Protein AF-A0A2L2YY79-F1 (afdb_monomer)

Sequence (78 aa):
TETTITVRGLKPKTKYFFRVKCLNLIGESQFGAEMAVTTLEERSSQSTTPFSKSRWHVIEKRKRIVAVTGSYRRRGSR

InterPro domains:
  IPR003961 Fibronectin type III [PS50853]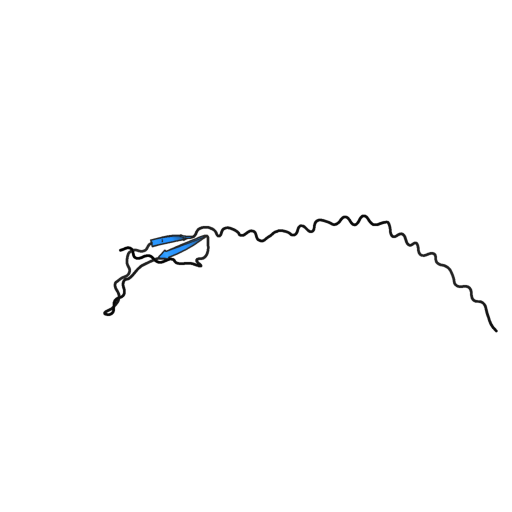 (1-42)
  IPR003961 Fibronectin type III [cd00063] (1-39)
  IPR013783 Immunoglobulin-like fold [G3DSA:2.60.40.10] (1-55)
  IPR036116 Fibronectin type III superfamily [SSF49265] (2-43)

pLDDT: mean 73.4, std 22.64, range [36.75, 97.38]

Radius of gyration: 38.2 Å; Cα contacts (8 Å, |Δi|>4): 49; chains: 1; bounding box: 108×26×65 Å

Secondary structure (DSSP, 8-state):
---------PPTT-EEEE----B-SS-BPPP---EEEEPPPP------------------------------------

Mean predicted aligned error: 16.8 Å

Organism: Parasteatoda tepidariorum (NCBI:txid114398)

Structure (mmCIF, N/CA/C/O backbone):
data_AF-A0A2L2YY79-F1
#
_entry.id   AF-A0A2L2YY79-F1
#
loop_
_atom_site.group_PDB
_atom_site.id
_atom_site.type_symbol
_atom_site.label_atom_id
_atom_site.label_alt_id
_atom_site.label_comp_id
_atom_site.label_asym_id
_atom_site.label_entity_id
_atom_site.label_seq_id
_atom_site.pdbx_PDB_ins_code
_atom_site.Cartn_x
_atom_site.Cartn_y
_atom_site.Cartn_z
_atom_site.occupancy
_atom_site.B_iso_or_equiv
_atom_site.auth_seq_id
_atom_site.auth_comp_id
_atom_site.auth_asym_id
_atom_site.auth_atom_id
_atom_site.pdbx_PDB_model_num
ATOM 1 N N . THR A 1 1 ? 10.261 14.547 -12.274 1.00 64.75 1 THR A N 1
ATOM 2 C CA . THR A 1 1 ? 8.982 13.816 -12.379 1.00 64.75 1 THR A CA 1
ATOM 3 C C . THR A 1 1 ? 8.869 12.925 -11.164 1.00 64.75 1 THR A C 1
ATOM 5 O O . THR A 1 1 ? 9.813 12.204 -10.877 1.00 64.75 1 THR A O 1
ATOM 8 N N . GLU A 1 2 ? 7.782 13.028 -10.406 1.00 77.81 2 GLU A N 1
ATOM 9 C CA . GLU A 1 2 ? 7.547 12.190 -9.224 1.00 77.81 2 GLU A CA 1
ATOM 10 C C . GLU A 1 2 ? 6.541 11.089 -9.566 1.00 77.81 2 GLU A C 1
ATOM 12 O O . GLU A 1 2 ? 5.540 11.352 -10.233 1.00 77.81 2 GLU A O 1
ATOM 17 N N . THR A 1 3 ? 6.805 9.864 -9.112 1.00 91.38 3 THR A N 1
ATOM 18 C CA . THR A 1 3 ? 5.919 8.712 -9.317 1.00 91.38 3 THR A CA 1
ATOM 19 C C . THR A 1 3 ? 5.262 8.370 -7.988 1.00 91.38 3 THR A C 1
ATOM 21 O O . THR A 1 3 ? 5.918 7.849 -7.088 1.00 91.38 3 THR A O 1
ATOM 24 N N . THR A 1 4 ? 3.974 8.678 -7.845 1.00 93.06 4 THR A N 1
ATOM 25 C CA . THR A 1 4 ? 3.235 8.507 -6.588 1.00 93.06 4 THR A CA 1
ATOM 26 C C . THR A 1 4 ? 2.031 7.586 -6.772 1.00 93.06 4 THR A C 1
ATOM 28 O O . THR A 1 4 ? 1.388 7.565 -7.820 1.00 93.06 4 THR A O 1
ATOM 31 N N . ILE A 1 5 ? 1.720 6.799 -5.739 1.00 93.56 5 ILE A N 1
ATOM 32 C CA . ILE A 1 5 ? 0.526 5.950 -5.680 1.00 93.56 5 ILE A CA 1
ATOM 33 C C . ILE A 1 5 ? -0.119 6.076 -4.303 1.00 93.56 5 ILE A C 1
ATOM 35 O O . ILE A 1 5 ? 0.566 6.140 -3.285 1.00 93.56 5 IL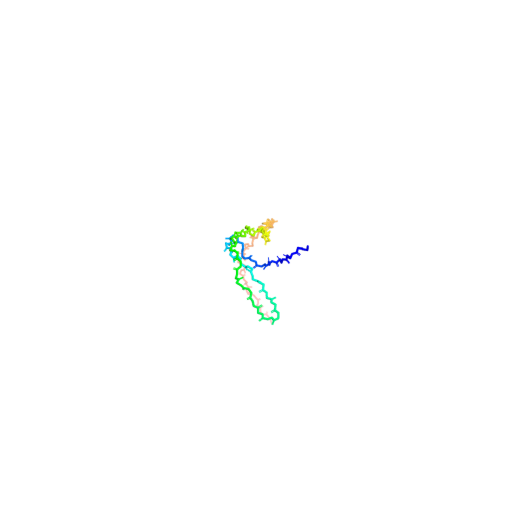E A O 1
ATOM 39 N N . THR A 1 6 ? -1.450 6.114 -4.265 1.00 95.06 6 THR A N 1
ATOM 40 C CA . THR A 1 6 ? -2.216 6.139 -3.013 1.00 95.06 6 THR A CA 1
ATOM 41 C C . THR A 1 6 ? -2.903 4.798 -2.797 1.00 95.06 6 THR A C 1
ATOM 43 O O . THR A 1 6 ? -3.791 4.427 -3.561 1.00 95.06 6 THR A O 1
ATOM 46 N N . VAL A 1 7 ? -2.532 4.095 -1.727 1.00 93.44 7 VAL A N 1
ATOM 47 C CA . VAL A 1 7 ? -3.184 2.849 -1.302 1.00 93.44 7 VAL A CA 1
ATOM 48 C C . VAL A 1 7 ? -4.241 3.179 -0.246 1.00 93.44 7 VAL A C 1
ATOM 50 O O . VAL A 1 7 ? -3.947 3.846 0.744 1.00 93.44 7 VAL A O 1
ATOM 53 N N . ARG A 1 8 ? -5.486 2.741 -0.460 1.00 93.81 8 ARG A N 1
ATOM 54 C CA . ARG A 1 8 ? -6.638 3.000 0.425 1.00 93.81 8 ARG A CA 1
ATOM 55 C C . ARG A 1 8 ? -7.218 1.688 0.955 1.00 93.81 8 ARG A C 1
ATOM 57 O O . ARG A 1 8 ? -6.933 0.627 0.413 1.00 93.81 8 ARG A O 1
ATOM 64 N N . GLY A 1 9 ? -8.046 1.769 1.998 1.00 91.94 9 GLY A N 1
ATOM 65 C CA . GLY A 1 9 ? -8.742 0.600 2.559 1.00 91.94 9 GLY A CA 1
ATOM 66 C C . GLY A 1 9 ? -7.854 -0.330 3.391 1.00 91.94 9 GLY A C 1
ATOM 67 O O . GLY A 1 9 ? -8.182 -1.499 3.573 1.00 91.94 9 GLY A O 1
ATOM 68 N N . LEU A 1 10 ? -6.720 0.171 3.885 1.00 94.06 10 LEU A N 1
ATOM 69 C CA . LEU A 1 10 ? -5.865 -0.571 4.805 1.00 94.06 10 LEU A CA 1
ATOM 70 C C . LEU A 1 10 ? -6.516 -0.636 6.188 1.00 94.06 10 LEU A C 1
ATOM 72 O O . LEU A 1 10 ? -7.121 0.336 6.640 1.00 94.06 10 LEU A O 1
ATOM 76 N N . LYS A 1 11 ? -6.362 -1.773 6.872 1.00 93.88 11 LYS A N 1
ATOM 77 C CA . LYS A 1 11 ? -6.861 -1.924 8.240 1.00 93.88 11 LYS A CA 1
ATOM 78 C C . LYS A 1 11 ? -6.136 -0.935 9.157 1.00 93.88 11 LYS A C 1
ATOM 80 O O . LYS A 1 11 ? -4.926 -0.751 8.991 1.00 93.88 11 LYS A O 1
AT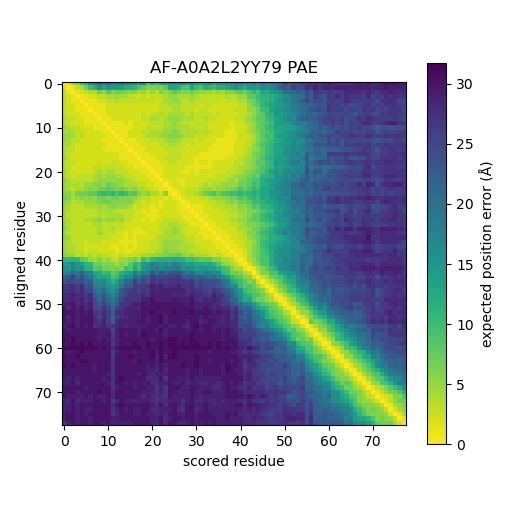OM 85 N N . PRO A 1 12 ? -6.831 -0.313 10.120 1.00 94.88 12 PRO A N 1
ATOM 86 C CA . PRO A 1 12 ? -6.192 0.555 11.100 1.00 94.88 12 PRO A CA 1
ATOM 87 C C . PRO A 1 12 ? -5.247 -0.234 12.004 1.00 94.88 12 PRO A C 1
ATOM 89 O O . PRO A 1 12 ? -5.381 -1.455 12.139 1.00 94.88 12 PRO A O 1
ATOM 92 N N . LYS A 1 13 ? -4.295 0.462 12.635 1.00 94.06 13 LYS A N 1
ATOM 93 C CA . LYS A 1 13 ? -3.356 -0.119 13.613 1.00 94.06 13 LYS A CA 1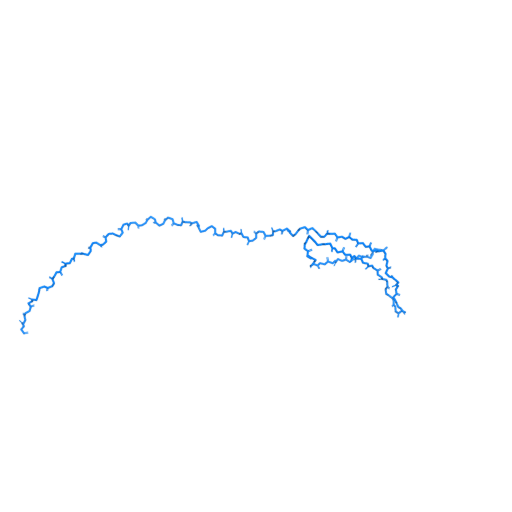
ATOM 94 C C . LYS A 1 13 ? -2.648 -1.383 13.101 1.00 94.06 13 LYS A C 1
ATOM 96 O O . LYS A 1 13 ? -2.363 -2.310 13.855 1.00 94.06 13 LYS A O 1
ATOM 101 N N . THR A 1 14 ? -2.396 -1.446 11.798 1.00 95.25 14 THR A N 1
ATOM 102 C CA . THR A 1 14 ? -1.849 -2.631 11.137 1.00 95.25 14 THR A CA 1
ATOM 103 C C . THR A 1 14 ? -0.539 -2.263 10.456 1.00 95.25 14 THR A C 1
ATOM 105 O O . THR A 1 14 ? -0.442 -1.253 9.758 1.00 95.25 14 THR A O 1
ATOM 108 N N . LYS A 1 15 ? 0.495 -3.077 10.687 1.00 96.88 15 LYS A N 1
ATOM 109 C CA . LYS A 1 15 ? 1.807 -2.913 10.058 1.00 96.88 15 LYS A CA 1
ATOM 110 C C . LYS A 1 15 ? 1.790 -3.544 8.668 1.00 96.88 15 LYS A C 1
ATOM 112 O O . LYS A 1 15 ? 1.490 -4.728 8.535 1.00 96.88 15 LYS A O 1
ATOM 117 N N . TYR A 1 16 ? 2.142 -2.760 7.658 1.00 97.06 16 TYR A N 1
ATOM 118 C CA . TYR A 1 16 ? 2.266 -3.179 6.266 1.00 97.06 16 TYR A CA 1
ATOM 119 C C . TYR A 1 16 ? 3.708 -3.025 5.784 1.00 97.06 16 TYR A C 1
ATOM 121 O O . TYR A 1 16 ? 4.433 -2.136 6.236 1.00 97.06 16 TYR A O 1
ATOM 129 N N . PHE A 1 17 ? 4.105 -3.886 4.850 1.00 96.94 17 PHE A N 1
ATOM 130 C CA . PHE A 1 17 ? 5.405 -3.848 4.189 1.00 96.94 17 PHE A CA 1
ATOM 131 C C . PHE A 1 17 ? 5.189 -3.596 2.699 1.00 96.94 17 PHE A C 1
ATOM 133 O O . PHE A 1 17 ? 4.440 -4.321 2.046 1.00 96.94 17 PHE A O 1
ATOM 140 N N . PHE A 1 18 ? 5.830 -2.560 2.171 1.00 96.06 18 PHE A N 1
ATOM 141 C CA . PHE A 1 18 ? 5.734 -2.157 0.775 1.00 96.06 18 PHE A CA 1
ATOM 142 C C . PHE A 1 18 ? 7.077 -2.354 0.080 1.00 96.06 18 PHE A C 1
ATOM 144 O O . PHE A 1 18 ? 8.132 -2.055 0.639 1.00 96.06 18 PHE A O 1
ATOM 151 N N . ARG A 1 19 ? 7.021 -2.839 -1.160 1.00 96.50 19 ARG A N 1
ATOM 152 C CA . ARG A 1 19 ? 8.155 -2.926 -2.084 1.00 96.50 19 ARG A CA 1
ATOM 153 C C . ARG A 1 19 ? 7.695 -2.460 -3.457 1.00 96.50 19 ARG A C 1
ATOM 155 O O . ARG A 1 19 ? 6.548 -2.689 -3.835 1.00 96.50 19 ARG A O 1
ATOM 162 N N . VAL A 1 20 ? 8.598 -1.840 -4.208 1.00 95.00 20 VAL A N 1
ATOM 163 C CA . VAL A 1 20 ? 8.331 -1.349 -5.566 1.00 95.00 20 VAL A CA 1
ATOM 164 C C . VAL A 1 20 ? 9.248 -2.077 -6.538 1.00 95.00 20 VAL A C 1
ATOM 166 O O . VAL A 1 20 ? 10.422 -2.281 -6.240 1.00 95.00 20 VAL A O 1
ATOM 169 N N . LYS A 1 21 ? 8.717 -2.475 -7.692 1.00 94.94 21 LYS A N 1
ATOM 170 C CA . LYS A 1 21 ? 9.491 -2.959 -8.839 1.00 94.94 21 LYS A CA 1
ATOM 171 C C . LYS A 1 21 ? 9.051 -2.198 -10.084 1.00 94.94 21 LYS A C 1
ATOM 173 O O . LYS A 1 21 ? 7.915 -1.726 -10.150 1.00 94.94 21 LYS A O 1
ATOM 178 N N . CYS A 1 22 ? 9.937 -2.088 -11.058 1.00 94.00 22 CYS A N 1
ATOM 179 C CA . CYS A 1 22 ? 9.644 -1.481 -12.346 1.00 94.00 22 CYS A CA 1
ATOM 180 C C . CYS A 1 22 ? 9.211 -2.569 -13.328 1.00 94.00 22 CYS A C 1
ATOM 182 O O . CYS A 1 22 ? 9.797 -3.648 -13.346 1.00 94.00 22 CYS A O 1
ATOM 184 N N . LEU A 1 23 ? 8.214 -2.281 -14.159 1.00 95.62 23 LEU A N 1
ATOM 185 C CA . LEU A 1 23 ? 7.792 -3.152 -15.253 1.00 95.62 23 LEU A CA 1
ATOM 186 C C . LEU A 1 23 ? 7.856 -2.351 -16.550 1.00 95.62 23 LEU A C 1
ATOM 188 O O . LEU A 1 23 ? 7.346 -1.233 -16.618 1.00 95.62 23 LEU A O 1
ATOM 192 N N . ASN A 1 24 ? 8.509 -2.910 -17.562 1.00 95.12 24 ASN A N 1
ATOM 193 C CA . ASN A 1 24 ? 8.515 -2.398 -18.925 1.00 95.12 24 ASN A CA 1
ATOM 194 C C . ASN A 1 24 ? 8.048 -3.501 -19.894 1.00 95.12 24 ASN A C 1
ATOM 196 O O . ASN A 1 24 ? 7.720 -4.609 -19.479 1.00 95.12 24 ASN A O 1
ATOM 200 N N . LEU A 1 25 ? 8.010 -3.202 -21.195 1.00 96.56 25 LEU A N 1
ATOM 201 C CA . LEU A 1 25 ? 7.555 -4.161 -22.209 1.00 96.56 25 LEU A CA 1
ATOM 202 C C . LEU A 1 25 ? 8.444 -5.418 -22.308 1.00 96.56 25 LEU A C 1
ATOM 204 O O . LEU A 1 25 ? 7.978 -6.463 -22.744 1.00 96.56 25 LEU A O 1
ATOM 208 N N . ILE A 1 26 ? 9.719 -5.310 -21.924 1.00 96.38 26 ILE A N 1
ATOM 209 C CA . ILE A 1 26 ? 10.711 -6.390 -22.017 1.00 96.38 26 ILE A CA 1
ATOM 210 C C . ILE A 1 26 ? 10.667 -7.276 -20.763 1.00 96.38 26 ILE A C 1
ATOM 212 O O . ILE A 1 26 ? 10.941 -8.470 -20.843 1.00 96.38 26 ILE A O 1
ATOM 216 N N . GLY A 1 27 ? 10.312 -6.715 -19.606 1.00 94.44 27 GLY A N 1
ATOM 217 C CA . GLY A 1 27 ? 10.216 -7.461 -18.363 1.00 94.44 27 GLY A CA 1
ATOM 218 C C . GLY A 1 27 ? 10.148 -6.599 -17.107 1.00 94.44 27 GLY A C 1
ATOM 219 O O . GLY A 1 27 ? 9.828 -5.409 -17.126 1.00 94.44 27 GLY A O 1
ATOM 220 N N . GLU A 1 28 ? 10.449 -7.239 -15.984 1.00 97.38 28 GLU A N 1
ATOM 221 C CA . GLU A 1 28 ? 10.357 -6.661 -14.648 1.00 97.38 28 GLU A CA 1
ATOM 222 C C . GLU A 1 28 ? 11.744 -6.502 -14.014 1.00 97.38 28 GLU A C 1
ATOM 224 O O . GLU A 1 28 ? 12.636 -7.325 -14.219 1.00 97.38 28 GLU A O 1
ATOM 229 N N . SER A 1 29 ? 11.927 -5.461 -13.203 1.00 96.19 29 SER A N 1
ATOM 230 C CA . SER A 1 29 ? 13.101 -5.327 -12.343 1.00 96.19 29 SER A CA 1
ATOM 231 C C . SER A 1 29 ? 12.973 -6.196 -11.092 1.00 96.19 29 SER A C 1
ATOM 233 O O . SER A 1 29 ? 11.891 -6.656 -10.722 1.00 96.19 29 SER A O 1
ATOM 235 N N . GLN A 1 30 ? 14.075 -6.326 -10.355 1.00 97.00 30 GLN A N 1
ATOM 236 C CA . GLN A 1 30 ? 14.009 -6.790 -8.972 1.00 97.00 30 GLN A CA 1
ATOM 237 C C . GLN A 1 30 ? 13.219 -5.799 -8.105 1.00 97.00 30 GLN A C 1
ATOM 239 O O . GLN A 1 30 ? 13.103 -4.612 -8.437 1.00 97.00 30 GLN A O 1
ATOM 244 N N . PHE A 1 31 ? 12.680 -6.292 -6.989 1.00 96.75 31 PHE A N 1
ATOM 245 C CA . PHE A 1 31 ? 12.091 -5.428 -5.972 1.00 96.75 31 PHE A CA 1
ATOM 246 C C . PHE A 1 31 ? 13.163 -4.529 -5.353 1.00 96.75 31 PHE A C 1
ATOM 248 O O . PHE A 1 31 ? 14.257 -4.986 -5.029 1.00 96.75 31 PHE A O 1
ATOM 255 N N . GLY A 1 32 ? 12.818 -3.259 -5.163 1.00 95.19 32 GLY A N 1
ATOM 256 C CA . GLY A 1 32 ? 13.613 -2.313 -4.393 1.00 95.19 32 GLY A CA 1
ATOM 257 C C . GLY A 1 32 ? 13.567 -2.589 -2.888 1.00 95.19 32 GLY A C 1
ATOM 258 O O . GLY A 1 32 ? 13.061 -3.618 -2.427 1.00 95.19 32 GLY A O 1
ATOM 259 N N . ALA A 1 33 ? 14.084 -1.630 -2.119 1.00 96.12 33 ALA A N 1
ATOM 260 C CA . ALA A 1 33 ? 14.113 -1.704 -0.664 1.00 96.12 33 ALA A CA 1
ATOM 261 C C . ALA A 1 33 ? 12.705 -1.860 -0.065 1.00 96.12 33 ALA A C 1
ATOM 263 O O . ALA A 1 33 ? 11.729 -1.279 -0.545 1.00 96.12 33 ALA A O 1
ATOM 264 N N . GLU A 1 34 ? 12.617 -2.646 1.006 1.00 97.31 34 GLU A N 1
ATOM 265 C CA . GLU A 1 34 ? 11.384 -2.809 1.764 1.00 97.31 34 GLU A CA 1
ATOM 266 C C . GLU A 1 34 ? 11.148 -1.621 2.691 1.00 97.31 34 GLU A C 1
ATOM 268 O O . GLU A 1 34 ? 12.048 -1.179 3.404 1.00 97.31 34 GLU A O 1
ATOM 273 N N . MET A 1 35 ? 9.909 -1.140 2.715 1.00 96.19 35 MET A N 1
ATOM 274 C CA . MET A 1 35 ? 9.463 -0.094 3.623 1.00 96.19 35 MET A CA 1
ATOM 275 C C . MET A 1 35 ? 8.358 -0.616 4.530 1.00 96.19 35 MET A C 1
ATOM 277 O O . MET A 1 35 ? 7.336 -1.106 4.054 1.00 96.19 35 MET A O 1
ATOM 281 N N . ALA A 1 36 ? 8.541 -0.469 5.839 1.00 96.25 36 ALA A N 1
ATOM 282 C CA . ALA A 1 36 ? 7.530 -0.811 6.829 1.00 96.25 36 ALA A CA 1
ATOM 283 C C . ALA A 1 36 ? 6.760 0.443 7.259 1.00 96.25 36 ALA A C 1
ATOM 285 O O . ALA A 1 36 ? 7.357 1.415 7.717 1.00 96.25 36 ALA A O 1
ATOM 286 N N . VAL A 1 37 ? 5.433 0.405 7.150 1.00 95.25 37 VAL A N 1
ATOM 287 C CA . VAL A 1 37 ? 4.544 1.504 7.544 1.00 95.25 37 VAL A CA 1
ATOM 288 C C . VAL A 1 37 ? 3.412 0.946 8.395 1.00 95.25 37 VAL A C 1
ATOM 290 O O . VAL A 1 37 ? 2.754 -0.021 8.013 1.00 95.25 37 VAL A O 1
ATOM 293 N N . THR A 1 38 ? 3.168 1.561 9.548 1.00 95.69 38 THR A N 1
ATOM 294 C CA . THR A 1 38 ? 2.028 1.225 10.408 1.00 95.69 38 THR A CA 1
ATOM 295 C C . THR A 1 38 ? 0.922 2.241 10.183 1.00 95.69 38 THR A C 1
ATOM 297 O O . THR A 1 38 ? 1.152 3.446 10.284 1.00 95.69 38 THR A O 1
ATOM 300 N N . THR A 1 39 ? -0.278 1.762 9.867 1.00 94.69 39 THR A N 1
ATOM 301 C CA . THR A 1 39 ? -1.451 2.624 9.702 1.00 94.69 39 THR A CA 1
ATOM 302 C C . THR A 1 39 ? -1.898 3.207 11.039 1.00 94.69 39 THR A C 1
ATOM 304 O O . THR A 1 39 ? -1.755 2.586 12.095 1.00 94.69 39 THR A O 1
ATOM 307 N N . LEU A 1 40 ? -2.465 4.412 10.984 1.00 92.12 40 LEU A N 1
ATOM 308 C CA . LEU A 1 40 ? -3.051 5.067 12.150 1.00 92.12 40 LEU A CA 1
ATOM 309 C C . LEU A 1 40 ? -4.291 4.306 12.642 1.00 92.12 40 LEU A C 1
ATOM 311 O O . LEU A 1 40 ? -4.859 3.470 11.933 1.00 92.12 40 LEU A O 1
ATOM 315 N N . GLU A 1 41 ? -4.701 4.587 13.877 1.00 88.31 41 GLU A N 1
ATOM 316 C CA . GLU A 1 41 ? -5.974 4.090 14.394 1.00 88.31 41 GLU A CA 1
ATOM 317 C C . GLU A 1 41 ? -7.130 4.682 13.579 1.00 88.31 41 GLU A C 1
ATOM 319 O O . GLU A 1 41 ? -7.083 5.835 13.141 1.00 88.31 41 GLU A O 1
ATOM 324 N N . GLU A 1 42 ? -8.167 3.877 13.340 1.00 83.38 42 GLU A N 1
ATOM 325 C CA . GLU A 1 42 ? -9.369 4.372 12.686 1.00 83.38 42 GLU A CA 1
ATOM 326 C C . GLU A 1 42 ? -9.979 5.407 13.616 1.00 83.38 42 GLU A C 1
ATOM 328 O O . GLU A 1 42 ? -10.235 5.128 14.790 1.00 83.38 42 GLU A O 1
ATOM 333 N N . ARG A 1 43 ? -10.178 6.624 13.100 1.00 74.06 43 ARG A N 1
ATOM 334 C CA . ARG A 1 43 ? -10.907 7.650 13.831 1.00 74.06 43 ARG A CA 1
ATOM 335 C C . ARG A 1 43 ? -12.289 7.069 14.057 1.00 74.06 43 ARG A C 1
ATOM 337 O O . ARG 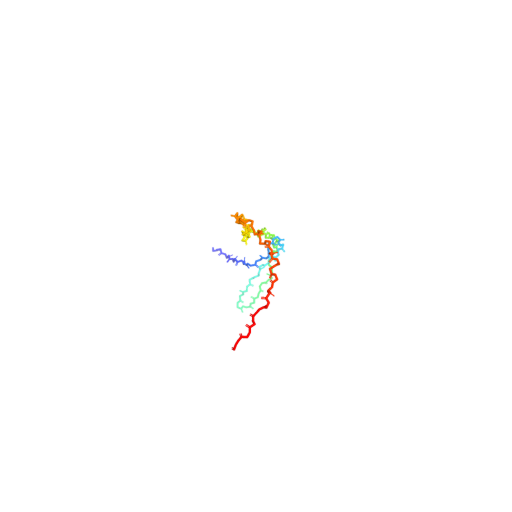A 1 43 ? -13.070 7.013 13.111 1.00 74.06 43 ARG A O 1
ATOM 344 N N . SER A 1 44 ? -12.553 6.596 15.276 1.00 63.53 44 SER A N 1
ATOM 345 C CA . SER A 1 44 ? -13.845 6.050 15.660 1.00 63.53 44 SER A CA 1
ATOM 346 C C . SER A 1 44 ? -14.885 7.087 15.273 1.00 63.53 44 SER A C 1
ATOM 348 O O . SER A 1 44 ? -15.024 8.119 15.935 1.00 63.53 44 SER A O 1
ATOM 350 N N . SER A 1 45 ? -15.568 6.861 14.157 1.00 60.31 45 SER A N 1
ATOM 351 C CA . SER A 1 45 ? -16.756 7.615 13.827 1.00 60.31 45 SER A CA 1
ATOM 352 C C . SER A 1 45 ? -17.770 7.070 14.805 1.00 60.31 45 SER A C 1
ATOM 354 O O . SER A 1 45 ? -18.393 6.045 14.544 1.00 60.31 45 SER A O 1
ATOM 356 N N . GLN A 1 46 ? -17.823 7.679 15.992 1.00 54.06 46 GLN A N 1
ATOM 357 C CA . GLN A 1 46 ? -18.836 7.427 17.003 1.00 54.06 46 GLN A CA 1
ATOM 358 C C . GLN A 1 46 ? -20.188 7.830 16.402 1.00 54.06 46 GLN A C 1
ATOM 360 O O . GLN A 1 46 ? -20.775 8.845 16.746 1.00 54.06 46 GLN A O 1
ATOM 365 N N . SER A 1 47 ? -20.693 7.016 15.480 1.00 48.25 47 SER A N 1
ATOM 366 C CA . SER A 1 47 ? -22.102 6.936 15.121 1.00 48.25 47 SER A CA 1
ATOM 367 C C . SER A 1 47 ? -22.789 5.995 16.106 1.00 48.25 47 SER A C 1
ATOM 369 O O . SER A 1 47 ? -23.532 5.087 15.763 1.00 48.25 47 SER A O 1
ATOM 371 N N . THR A 1 48 ? -22.530 6.245 17.381 1.00 47.16 48 THR A N 1
ATOM 372 C CA . THR A 1 48 ? -23.385 5.800 18.460 1.00 47.16 48 THR A CA 1
ATOM 373 C C . THR A 1 48 ? -23.750 7.072 19.190 1.00 47.16 48 THR A C 1
ATOM 375 O O . THR A 1 48 ? -23.239 7.372 20.260 1.00 47.16 48 THR A O 1
ATOM 378 N N . THR A 1 49 ? -24.669 7.850 18.619 1.00 44.31 49 THR A N 1
ATOM 379 C CA . THR A 1 49 ? -25.663 8.433 19.511 1.00 44.31 49 THR A CA 1
ATOM 380 C C . THR A 1 49 ? -26.281 7.234 20.222 1.00 44.31 49 THR A C 1
ATOM 382 O O . THR A 1 49 ? -26.978 6.460 19.555 1.00 44.31 49 THR A O 1
ATOM 385 N N . PRO A 1 50 ? -26.099 7.025 21.542 1.00 50.12 50 PRO A N 1
ATOM 386 C CA . PRO A 1 50 ? -27.220 6.455 22.239 1.00 50.12 50 PRO A CA 1
ATOM 38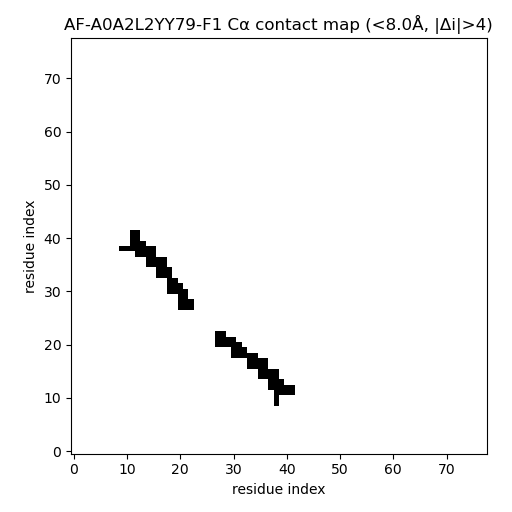7 C C . PRO A 1 50 ? -28.331 7.453 21.918 1.00 50.12 50 PRO A C 1
ATOM 389 O O . PRO A 1 50 ? -28.271 8.615 22.325 1.00 50.12 50 PRO A O 1
ATOM 392 N N . PHE A 1 51 ? -29.355 7.040 21.174 1.00 51.38 51 PHE A N 1
ATOM 393 C CA . PHE A 1 51 ? -30.661 7.536 21.553 1.00 51.38 51 PHE A CA 1
ATOM 394 C C . PHE A 1 51 ? -30.798 7.049 22.992 1.00 51.38 51 PHE A C 1
ATOM 396 O O . PHE A 1 51 ? -31.216 5.922 23.257 1.00 51.38 51 PHE A O 1
ATOM 403 N N . SER A 1 52 ? -30.276 7.858 23.920 1.00 51.31 52 SER A N 1
ATOM 404 C CA . SER A 1 52 ? -30.670 7.848 25.301 1.00 51.31 52 SER A CA 1
ATOM 405 C C . SER A 1 52 ? -32.173 7.801 25.172 1.00 51.31 52 SER A C 1
ATOM 407 O O . SER A 1 52 ? -32.777 8.734 24.638 1.00 51.31 52 SER A O 1
ATOM 409 N N . LYS A 1 53 ? -32.771 6.652 25.503 1.00 53.41 53 LYS A N 1
ATOM 410 C CA . LYS A 1 53 ? -34.191 6.597 25.794 1.00 53.41 53 LYS A CA 1
ATOM 411 C C . LYS A 1 53 ? -34.328 7.537 26.976 1.00 53.41 53 LYS A C 1
ATOM 413 O O . LYS A 1 53 ? -34.229 7.116 28.127 1.00 53.41 53 LYS A O 1
ATOM 418 N N . SER A 1 54 ? -34.465 8.821 26.664 1.00 46.66 54 SER A N 1
ATOM 419 C CA . SER A 1 54 ? -34.838 9.887 27.557 1.00 46.66 54 SER A CA 1
ATOM 420 C C . SER A 1 54 ? -36.210 9.474 28.019 1.00 46.66 54 SER A C 1
ATOM 422 O O . SER A 1 54 ? -37.212 9.663 27.339 1.00 46.66 54 SER A O 1
ATOM 424 N N . ARG A 1 55 ? -36.169 8.726 29.116 1.00 56.00 55 ARG A N 1
ATOM 425 C CA . ARG A 1 55 ? -37.220 8.388 30.047 1.00 56.00 55 ARG A CA 1
ATOM 426 C C . ARG A 1 55 ? -38.309 9.454 29.971 1.00 56.00 55 ARG A C 1
ATOM 428 O O . ARG A 1 55 ? -38.225 10.474 30.651 1.00 56.00 55 ARG A O 1
ATOM 435 N N . TRP A 1 56 ? -39.318 9.213 29.135 1.00 46.12 56 TRP A N 1
ATOM 436 C CA . TRP A 1 56 ? -40.571 9.941 29.221 1.00 46.12 56 TRP A CA 1
ATOM 437 C C . TRP A 1 56 ? -41.138 9.598 30.593 1.00 46.12 56 TRP A C 1
ATOM 439 O O . TRP A 1 56 ? -41.563 8.470 30.843 1.00 46.12 56 TRP A O 1
ATOM 449 N N . HIS A 1 57 ? -41.079 10.558 31.511 1.00 47.66 57 HIS A N 1
ATOM 450 C CA . HIS A 1 57 ? -41.933 10.535 32.681 1.00 47.66 57 HIS A CA 1
ATOM 451 C C . HIS A 1 57 ? -43.354 10.739 32.161 1.00 47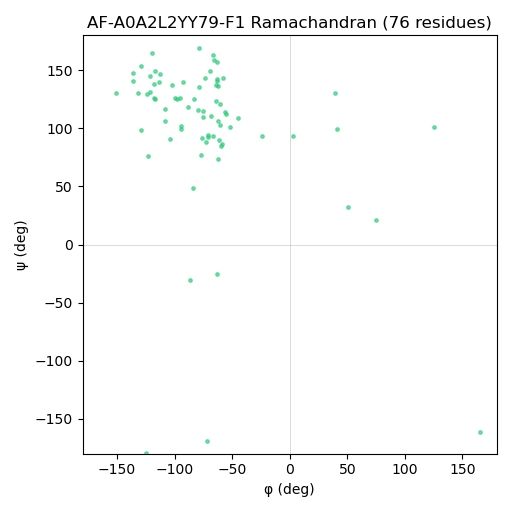.66 57 HIS A C 1
ATOM 453 O O . HIS A 1 57 ? -43.793 11.869 31.968 1.00 47.66 57 HIS A O 1
ATOM 459 N 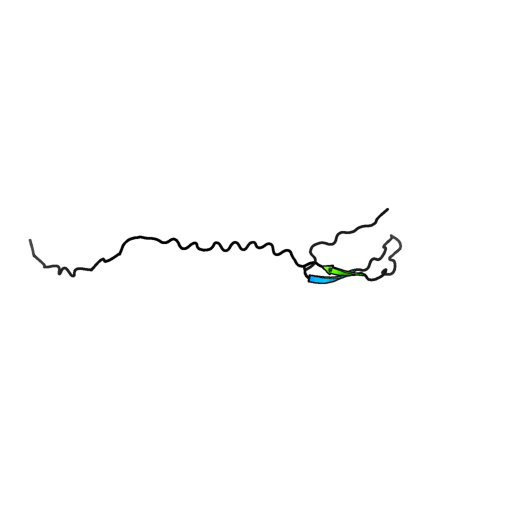N . VAL A 1 58 ? -44.069 9.646 31.896 1.00 47.16 58 VAL A N 1
ATOM 460 C CA . VAL A 1 58 ? -45.525 9.716 31.805 1.00 47.16 58 VAL A CA 1
ATOM 461 C C . VAL A 1 58 ? -46.017 9.940 33.229 1.00 47.16 58 VAL A C 1
ATOM 463 O O . VAL A 1 58 ? -46.186 9.005 34.011 1.00 47.16 58 VAL A O 1
ATOM 466 N N . ILE A 1 59 ? -46.187 11.208 33.595 1.00 51.28 59 ILE A N 1
ATOM 467 C CA . ILE A 1 59 ? -46.954 11.592 34.775 1.00 51.28 59 ILE A CA 1
ATOM 468 C C . ILE A 1 59 ? -48.428 11.461 34.388 1.00 51.28 59 ILE A C 1
ATOM 470 O O . ILE A 1 59 ? -49.095 12.454 34.130 1.00 51.28 59 ILE A O 1
ATOM 474 N N . GLU A 1 60 ? -48.957 10.237 34.336 1.00 43.97 60 GLU A N 1
ATOM 475 C CA . GLU A 1 60 ? -50.404 10.031 34.241 1.00 43.97 60 GLU A CA 1
ATOM 476 C C . GLU A 1 60 ? -50.915 9.048 35.293 1.00 43.97 60 GLU A C 1
ATOM 478 O O . GLU A 1 60 ? -50.833 7.827 35.191 1.00 43.97 60 GLU A O 1
ATOM 483 N N . LYS A 1 61 ? -51.441 9.683 36.348 1.00 46.19 61 LYS A N 1
ATOM 484 C CA . LYS A 1 61 ? -52.687 9.378 37.061 1.00 46.19 61 LYS A CA 1
ATOM 485 C C . LYS A 1 61 ? -52.977 7.893 37.303 1.00 46.19 61 LYS A C 1
ATOM 487 O O . LYS A 1 61 ? -53.571 7.203 36.483 1.00 46.19 61 LYS A O 1
ATOM 492 N N . ARG A 1 62 ? -52.667 7.473 38.536 1.00 46.47 62 ARG A N 1
ATOM 493 C CA . ARG A 1 62 ? -53.382 6.466 39.346 1.00 46.47 62 ARG A CA 1
ATOM 494 C C . ARG A 1 62 ? -54.573 5.806 38.625 1.00 46.47 62 ARG A C 1
ATOM 496 O O . ARG A 1 62 ? -55.707 6.259 38.761 1.00 46.47 62 ARG A O 1
ATOM 503 N N . LYS A 1 63 ? -54.352 4.664 37.974 1.00 49.81 63 LYS A N 1
ATOM 504 C CA . LYS A 1 63 ? -55.432 3.695 37.756 1.00 49.81 63 LYS A CA 1
ATOM 505 C C . LYS A 1 63 ? -55.676 2.951 39.070 1.00 49.81 63 LYS A C 1
ATOM 507 O O . LYS A 1 63 ? -55.037 1.946 39.351 1.00 49.81 63 LYS A O 1
ATOM 512 N N . ARG A 1 64 ? -56.597 3.458 39.892 1.00 47.53 64 ARG A N 1
ATOM 513 C CA . ARG A 1 64 ? -57.349 2.622 40.839 1.00 47.53 64 ARG A CA 1
ATOM 514 C C . ARG A 1 64 ? -58.740 2.441 40.254 1.00 47.53 64 ARG A C 1
ATOM 516 O O . ARG A 1 64 ? -59.616 3.260 40.496 1.00 47.53 64 ARG A O 1
ATOM 523 N N . ILE A 1 65 ? -58.930 1.385 39.472 1.00 45.38 65 ILE A N 1
ATOM 524 C CA . ILE A 1 65 ? -60.272 0.844 39.262 1.00 45.38 65 ILE A CA 1
ATOM 525 C C . ILE A 1 65 ? -60.401 -0.273 40.290 1.00 45.38 65 ILE A C 1
ATOM 527 O O . ILE A 1 65 ? -59.838 -1.351 40.130 1.00 45.38 65 ILE A O 1
ATOM 531 N N . VAL A 1 66 ? -61.060 0.042 41.402 1.00 48.56 66 VAL A N 1
ATOM 532 C CA . VAL A 1 66 ? -61.557 -0.966 42.336 1.00 48.56 66 VAL A CA 1
ATOM 533 C C . VAL A 1 66 ? -62.780 -1.575 41.660 1.00 48.56 66 VAL A C 1
ATOM 535 O O . VAL A 1 66 ? -63.755 -0.869 41.410 1.00 48.56 66 VAL A O 1
ATOM 538 N N . ALA A 1 67 ? -62.721 -2.857 41.307 1.00 43.31 67 ALA A N 1
ATOM 539 C CA . ALA A 1 67 ? -63.899 -3.574 40.843 1.00 43.31 67 ALA A CA 1
ATOM 540 C C . ALA A 1 67 ? -64.865 -3.726 42.028 1.00 43.31 67 ALA A C 1
ATOM 542 O O . ALA A 1 67 ? -64.573 -4.432 42.990 1.00 43.31 67 ALA A O 1
ATOM 543 N N . VAL A 1 68 ? -66.000 -3.031 41.976 1.00 52.75 68 VAL A N 1
ATOM 544 C CA . VAL A 1 68 ? -67.124 -3.273 42.883 1.00 52.75 68 VAL A CA 1
ATOM 545 C C . VAL A 1 68 ? -67.870 -4.492 42.348 1.00 52.75 68 VAL A C 1
ATOM 547 O O . VAL A 1 68 ? -68.414 -4.457 41.245 1.00 52.75 68 VAL A O 1
ATOM 550 N N . THR A 1 69 ? -67.889 -5.587 43.105 1.00 54.00 69 THR A N 1
ATOM 551 C CA . THR A 1 69 ? -68.713 -6.758 42.788 1.00 54.00 69 THR A CA 1
ATOM 552 C C . THR A 1 69 ? -70.182 -6.406 43.023 1.00 54.00 69 THR A C 1
ATOM 554 O O . THR A 1 69 ? -70.678 -6.474 44.145 1.00 54.00 69 THR A O 1
ATOM 557 N N . GLY A 1 70 ? -70.874 -5.981 41.968 1.00 44.66 70 GLY A N 1
ATOM 558 C CA . GLY A 1 70 ? -72.319 -5.769 41.969 1.00 44.66 70 GLY A CA 1
ATOM 559 C C . GLY A 1 70 ? -73.040 -7.010 41.451 1.00 44.66 70 GLY A C 1
ATOM 560 O O . GLY A 1 70 ? -73.078 -7.257 40.250 1.00 44.66 70 GLY A O 1
ATOM 561 N N . SER A 1 71 ? -73.600 -7.801 42.361 1.00 54.50 71 SER A N 1
ATOM 562 C CA . SER A 1 71 ? -74.425 -8.983 42.094 1.00 54.50 71 SER A CA 1
ATOM 563 C C . SER A 1 71 ? -75.693 -8.639 41.296 1.00 54.50 71 SER A C 1
ATOM 565 O O . SER A 1 71 ? -76.537 -7.868 41.755 1.00 54.50 71 SER A O 1
ATOM 567 N N . TYR A 1 72 ? -75.851 -9.243 40.114 1.00 36.75 72 TYR A N 1
ATOM 568 C CA . TYR A 1 72 ? -77.031 -9.091 39.259 1.00 36.75 72 TYR A CA 1
ATOM 569 C C . TYR A 1 72 ? -78.218 -9.887 39.827 1.00 36.75 72 TYR A C 1
ATOM 571 O O . TYR A 1 72 ? -78.228 -11.120 39.820 1.00 36.75 72 TYR A O 1
ATOM 579 N N . ARG A 1 73 ? -79.232 -9.181 40.341 1.00 54.97 73 ARG A N 1
ATOM 580 C CA . ARG A 1 73 ? -80.475 -9.769 40.861 1.00 54.97 73 ARG A CA 1
ATOM 581 C C . ARG A 1 73 ? -81.495 -9.921 39.728 1.00 54.97 73 ARG A C 1
ATOM 583 O O . ARG A 1 73 ? -81.946 -8.931 39.164 1.00 54.97 73 ARG A O 1
ATOM 590 N N . ARG A 1 74 ? -81.894 -11.164 39.438 1.00 52.00 74 ARG A N 1
ATOM 591 C CA . ARG A 1 74 ? -82.976 -11.507 38.495 1.00 52.00 74 ARG A CA 1
ATOM 592 C C . ARG A 1 74 ? -84.347 -10.961 38.942 1.00 52.00 74 ARG A C 1
ATOM 594 O O . ARG A 1 74 ? -84.745 -11.170 40.086 1.00 52.00 74 ARG A O 1
ATOM 601 N N . ARG A 1 75 ? -85.098 -10.393 37.993 1.00 47.97 75 ARG A N 1
ATOM 602 C CA . ARG A 1 75 ? -86.575 -10.413 37.833 1.00 47.97 75 ARG A CA 1
ATOM 603 C C . ARG A 1 75 ? -86.806 -10.292 36.317 1.00 47.97 75 ARG A C 1
ATOM 605 O O . ARG A 1 75 ? -86.154 -9.460 35.711 1.00 47.97 75 ARG A O 1
ATOM 612 N N . GLY A 1 76 ? -87.594 -11.081 35.598 1.00 43.22 76 GLY A N 1
ATOM 613 C CA . GLY A 1 76 ? -88.781 -11.852 35.940 1.00 43.22 76 GLY A CA 1
ATOM 614 C C . GLY A 1 76 ? -89.895 -11.430 34.971 1.00 43.22 76 GLY A C 1
ATOM 615 O O . GLY A 1 76 ? -90.450 -10.360 35.165 1.00 43.22 76 GLY A O 1
ATOM 616 N N . SER A 1 77 ? -90.138 -12.268 33.954 1.00 43.50 77 SER A N 1
ATOM 617 C CA . SER A 1 77 ? -91.361 -12.507 33.155 1.00 43.50 77 SER A CA 1
ATOM 618 C C . SER A 1 77 ? -92.286 -11.359 32.713 1.00 43.50 77 SER A C 1
ATOM 620 O O . SER A 1 77 ? -92.861 -10.662 33.547 1.00 43.50 77 SER A O 1
ATOM 622 N N . ARG A 1 78 ? -92.610 -11.348 31.413 1.00 46.59 78 ARG A N 1
ATO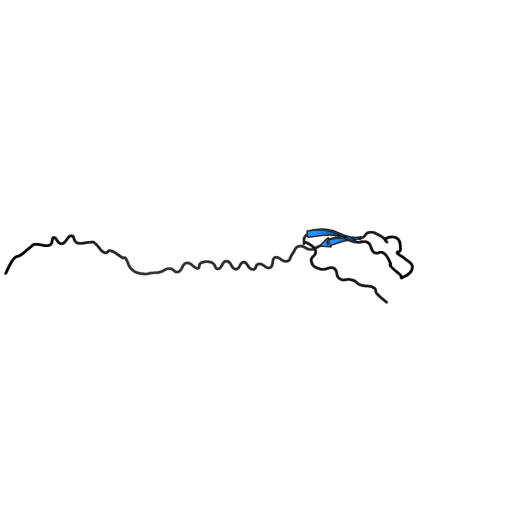M 623 C CA . ARG A 1 78 ? -93.971 -11.514 30.862 1.00 46.59 78 ARG A CA 1
ATOM 624 C C . ARG A 1 78 ? -93.884 -11.928 29.400 1.00 46.59 78 ARG A C 1
ATOM 626 O O . ARG A 1 78 ? -92.999 -11.382 28.711 1.00 46.59 78 ARG A O 1
#

Solvent-accessible surface area (backbone atoms only — not comparable to full-atom values): 5801 Å² total; per-residue (Å²): 137,86,90,86,85,88,88,78,90,71,64,50,69,36,80,45,79,47,67,53,60,55,76,59,98,90,49,68,54,71,69,51,74,77,43,81,47,68,40,61,71,68,78,76,76,74,84,63,71,71,80,65,79,72,75,75,79,79,87,70,76,86,86,78,81,77,84,75,90,74,82,85,78,89,83,81,90,133

Nearest PDB structures (foldseek):
  4go6-assembly1_B  TM=9.000E-01  e=4.467E-02  Homo sapiens
  4go6-assembly1_D  TM=8.859E-01  e=9.026E-02  Homo sapiens
  1x5x-assembly1_A  TM=8.068E-01  e=2.853E-01  Homo sapiens
  5e7t-assembly1_B  TM=8.646E-01  e=4.463E-01  Lactococcus phage Tuc2009

Foldseek 3Di:
DDDDDDDDDDAAQDKDKDWDWDADPVGIGDTDDIDIDHHHHDPPPPPDPPPPPPPDPPPDDDPPPDDDPDDDDDDDDD

=== Feature glossary ===
Key to the feature types in this record:

— What the protein is —

Primary structure: the covalent order of the twenty standard amino acids along the backbone. Two proteins with the same sequence will (almost always) fold to the same structure; two with 30% identity often share a fold but not the details.

Database cross-references. InterPro integrates a dozen domain/family signature databases into unified entries with residue-range hits. GO terms attach function/process/location labels with evidence codes. CATH codes position the fold in a four-level structural taxonomy. Organism is the NCBI-taxonomy species name.

— Where its atoms are —

The mmCIF block holds the 3D Cartesian coordinates of each backbone atom (N, Cα, C, O) in ångströms. mmCIF is the PDB's canonical archive format — a tagged-loop text representation of the atomic model.

Six rendered views show the 3D structure from the faces of a cube — i.e. along ±x, ±y, ±z. Rendering representation is drawn randomly per protein from cartoon (secondary-structure ribbons), sticks (backbone bonds), or molecular surface; coloring is either N→C rainbow (blue at the N-terminus through red at the C-terminus) or one color per chain.

— Local backbone conformation —

DSSP 8-state secondary structure assigns each residue one of H (α-helix), G (3₁₀-helix), I (π-helix), E (extended β-strand), B (isolated β-bridge), T (hydrogen-bonded turn), S (bend), or '-' (coil). The assignment is computed from backbone hydrogen-bond geometry via the Kabsch–Sander algorithm.

P-SEA three-state annotation labels each residue as helix, strand, or coil based purely on the geometry of the Cα trace. It serves as a fallback when the full backbone (and thus DSSP) is unavailable.

The φ/ψ torsion pair specifies the backbone conformation at each residue. φ rotates about the N–Cα bond, ψ about the Cα–C bond. Steric clashes forbid most of the (φ, ψ) plane — the allowed regions (α-helix basin, β-sheet basin, left-handed helix) are the Ramachandran-allowed regions.

— Global shape and packing —

The geometric summary reports three shape descriptors. Rg (radius of gyration) measures how spread out the Cα atoms are about their centre of mass; compact globular proteins have small Rg, elongated or unfolded ones large. Cα contacts (<8 Å, |i−j|>4) count long-range residue pairs in spatial proximity — high for tightly packed folds, near zero for rods or random coil. The bounding-box extents give the protein's footprint along x, y, z in Å.

Accessible surface area quantifies burial. A residue with SASA near zero is packed into the hydrophobic core; one with SASA >100 Å² sits on the surface. Computed here via the Shrake–Rupley numerical algorithm with a 1.4 Å probe.

Plot images: a contact map (which residues are close in 3D, as an N×N binary image), a Ramachandran scatter (backbone torsion angles, revealing secondary-structure composition at a glance), and — for AlphaFold structures — a PAE heatmap (pairwise prediction confidence).

— Structural neighborhood —

The Foldseek 3Di string encodes local tertiary geometry as a 20-letter alphabet — one character per residue — derived from the relative positions of nearby Cα atoms. Unlike the amino-acid sequence, 3Di is a direct function of the 3D structure, so two proteins with the same fold have similar 3Di strings even at low sequence identity.

Nearest PDB neighbors are the top structural matches found by Foldseek when searching this structure against the entire Protein Data Bank. Each hit reports a TM-score (0 to 1; >0.5 almost always implies the same fold) and an E-value. These are *structural* homologs — they may share no detectable sequence similarity.

— Confidence and disorder —

For AlphaFold models, the B-factor field carries pLDDT — the model's own estimate of local accuracy on a 0–100 scale. Regions with pLDDT<50 should be treated as essentially unmodeled; they often correspond to intrinsically disordered segments.

B-factor (Debye–Waller factor) reflects atomic displacement in the crystal lattice. It is an experimental observable (units Å²), not a prediction; low values mean the atom is pinned down, high values mean it moves or is heterogeneous across the crystal.

Predicted aligned error is AlphaFold's pairwise confidence. Unlike pLDDT (per-residue), PAE is per-residue-pair and captures whether two parts of the structure are correctly placed relative to each other. Units are ångströms of expected positional error.